Protein AF-A0A2T0MDP0-F1 (afdb_monomer_lite)

Secondary structure (DSSP, 8-state):
--HHHHHHTT-SPPPTTSHHHHHHHHT-----S-------TT-TTPPP-----

Structure (mmCIF, N/CA/C/O backbone):
data_AF-A0A2T0MDP0-F1
#
_entry.id   AF-A0A2T0MDP0-F1
#
loop_
_atom_site.group_PDB
_atom_site.id
_atom_site.type_symbol
_atom_site.label_atom_id
_atom_site.label_alt_id
_atom_site.label_comp_id
_atom_site.label_asym_id
_atom_site.label_entity_id
_atom_site.label_seq_id
_atom_site.pdbx_PDB_ins_code
_atom_site.Cartn_x
_atom_site.Cartn_y
_atom_site.Cartn_z
_atom_site.occupancy
_atom_site.B_iso_or_equiv
_atom_site.auth_seq_id
_atom_site.auth_comp_id
_atom_site.auth_asym_id
_atom_site.auth_atom_id
_atom_site.pdbx_PDB_model_num
ATOM 1 N N . MET A 1 1 ? 22.828 5.775 -6.503 1.00 52.75 1 MET A N 1
ATOM 2 C CA . MET A 1 1 ? 21.645 6.253 -7.256 1.00 52.75 1 MET A CA 1
ATOM 3 C C . MET A 1 1 ? 20.840 5.125 -7.926 1.00 52.75 1 MET A C 1
ATOM 5 O O . MET A 1 1 ? 19.626 5.228 -7.944 1.00 52.75 1 MET A O 1
ATOM 9 N N . LEU A 1 2 ? 21.448 4.029 -8.419 1.00 61.53 2 LEU A N 1
ATOM 10 C CA . LEU A 1 2 ? 20.732 2.943 -9.134 1.00 61.53 2 LEU A CA 1
ATOM 11 C C . LEU A 1 2 ? 20.002 1.911 -8.234 1.00 61.53 2 LEU A C 1
ATOM 13 O O . LEU A 1 2 ? 19.099 1.220 -8.697 1.00 61.53 2 LEU A O 1
ATOM 17 N N . HIS A 1 3 ? 20.377 1.788 -6.957 1.00 63.41 3 HIS A N 1
ATOM 18 C CA . HIS A 1 3 ? 19.895 0.713 -6.075 1.00 63.41 3 HIS A CA 1
ATOM 19 C C . HIS A 1 3 ? 18.385 0.793 -5.768 1.00 63.41 3 HIS A C 1
ATOM 21 O O . HIS A 1 3 ? 17.699 -0.216 -5.868 1.00 63.41 3 HIS A O 1
ATOM 27 N N . TYR A 1 4 ? 17.847 1.992 -5.513 1.00 66.31 4 TYR A N 1
ATOM 28 C CA . TYR A 1 4 ? 16.424 2.192 -5.196 1.00 66.31 4 TYR A CA 1
ATOM 29 C C . TYR A 1 4 ? 15.486 1.771 -6.340 1.00 66.31 4 TYR A C 1
ATOM 31 O O . TYR A 1 4 ? 14.505 1.065 -6.120 1.00 66.31 4 TYR A O 1
ATOM 39 N N . TYR A 1 5 ? 15.818 2.145 -7.580 1.00 71.06 5 TYR A N 1
ATOM 40 C CA . TYR A 1 5 ? 15.018 1.782 -8.754 1.00 71.06 5 TYR A CA 1
ATOM 41 C C . TYR A 1 5 ? 15.071 0.286 -9.054 1.00 71.06 5 TYR A C 1
ATOM 43 O O . TYR A 1 5 ? 14.059 -0.301 -9.419 1.00 71.06 5 TYR A O 1
ATOM 51 N N . ARG A 1 6 ? 16.235 -0.351 -8.871 1.00 76.62 6 ARG A N 1
ATOM 52 C CA . ARG A 1 6 ? 16.357 -1.802 -9.041 1.00 76.62 6 ARG A CA 1
ATOM 53 C C . ARG A 1 6 ? 15.563 -2.553 -7.987 1.00 76.62 6 ARG A C 1
ATOM 55 O O . ARG A 1 6 ? 14.869 -3.490 -8.342 1.00 76.62 6 ARG A O 1
ATOM 62 N N . TRP A 1 7 ? 15.634 -2.122 -6.734 1.00 76.38 7 TRP A N 1
ATOM 63 C CA . TRP A 1 7 ? 14.886 -2.737 -5.646 1.00 76.38 7 TRP A CA 1
ATOM 64 C C . TRP A 1 7 ? 13.365 -2.622 -5.856 1.00 76.38 7 TRP A C 1
ATOM 66 O O . TRP A 1 7 ? 12.674 -3.635 -5.822 1.00 76.38 7 TRP A O 1
ATOM 76 N N . ARG A 1 8 ? 12.848 -1.435 -6.216 1.00 75.19 8 ARG A N 1
ATOM 77 C CA . ARG A 1 8 ? 11.411 -1.240 -6.510 1.00 75.19 8 ARG A CA 1
ATOM 78 C C . ARG A 1 8 ? 10.917 -2.072 -7.704 1.00 75.19 8 ARG A C 1
ATOM 80 O O . ARG A 1 8 ? 9.741 -2.407 -7.770 1.00 75.19 8 ARG A O 1
ATOM 87 N N . LEU A 1 9 ? 11.806 -2.389 -8.645 1.00 79.62 9 LEU A N 1
ATOM 88 C CA . LEU A 1 9 ? 11.530 -3.257 -9.795 1.00 79.62 9 LEU A CA 1
ATOM 89 C C . LEU A 1 9 ? 11.872 -4.736 -9.531 1.00 79.62 9 LEU A C 1
ATOM 91 O O . LEU A 1 9 ? 11.860 -5.530 -10.467 1.00 79.62 9 LEU A O 1
ATOM 95 N N . SER A 1 10 ? 12.226 -5.102 -8.294 1.00 74.31 10 SER A N 1
ATOM 96 C CA . SER A 1 10 ? 12.661 -6.455 -7.907 1.00 74.31 10 SER A CA 1
ATOM 97 C C . SER A 1 10 ? 13.879 -6.979 -8.693 1.00 74.31 10 SER A C 1
ATOM 99 O O . SER A 1 10 ? 14.090 -8.179 -8.821 1.00 74.31 10 SER A O 1
ATOM 101 N N . LEU A 1 11 ? 14.709 -6.078 -9.227 1.00 72.94 11 LEU A N 1
ATOM 102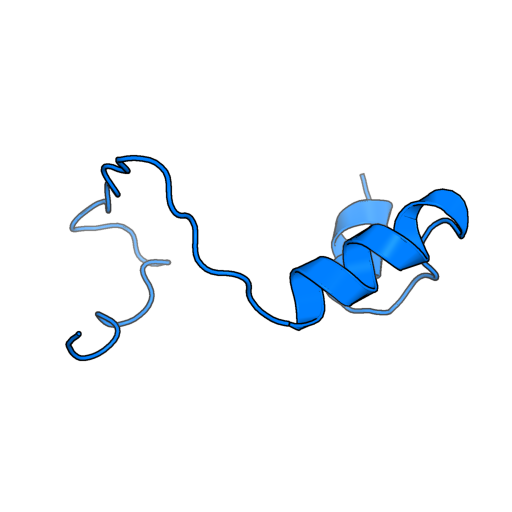 C CA . LEU A 1 11 ? 15.927 -6.363 -10.002 1.00 72.94 11 LEU A CA 1
ATOM 103 C C . LEU A 1 11 ? 17.197 -6.421 -9.138 1.00 72.94 11 LEU A C 1
ATOM 105 O O . LEU A 1 11 ? 18.308 -6.581 -9.655 1.00 72.94 11 LEU A O 1
ATOM 109 N N . ALA A 1 12 ? 17.072 -6.194 -7.839 1.00 74.00 12 ALA A N 1
ATOM 110 C CA . ALA A 1 12 ? 18.136 -6.365 -6.865 1.00 74.00 12 ALA A CA 1
ATOM 111 C C . ALA A 1 12 ? 17.523 -6.907 -5.579 1.00 74.00 12 ALA A C 1
ATOM 113 O O . ALA A 1 12 ? 16.457 -6.435 -5.176 1.00 74.00 12 ALA A O 1
ATOM 114 N N . ASP A 1 13 ? 18.213 -7.852 -4.947 1.00 67.69 13 ASP A N 1
ATOM 115 C CA . ASP A 1 13 ? 17.819 -8.334 -3.631 1.00 67.69 13 ASP A CA 1
ATOM 116 C C . ASP A 1 13 ? 17.834 -7.176 -2.631 1.00 67.69 13 ASP A C 1
ATOM 118 O O . ASP A 1 13 ? 18.752 -6.343 -2.615 1.00 67.69 13 ASP A O 1
ATOM 122 N N . GLY A 1 14 ? 16.782 -7.120 -1.817 1.00 70.12 14 GLY A N 1
ATOM 123 C CA . GLY A 1 14 ? 16.744 -6.259 -0.646 1.00 70.12 14 GLY A CA 1
ATOM 124 C C . GLY A 1 14 ? 17.803 -6.683 0.369 1.00 70.12 14 GLY A C 1
ATOM 125 O O . GLY A 1 14 ? 18.354 -7.785 0.330 1.00 70.12 14 GLY A O 1
ATOM 126 N N . GLU A 1 15 ? 18.116 -5.80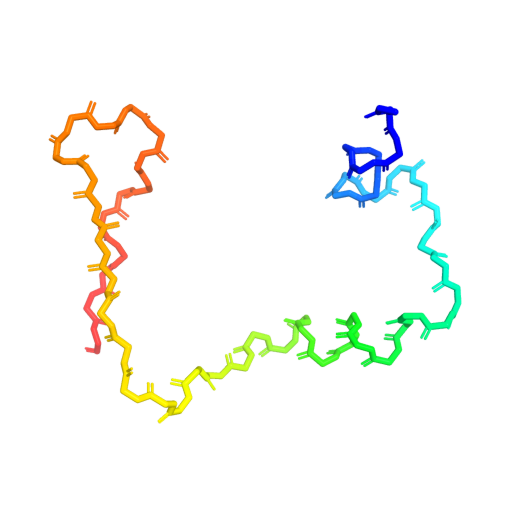1 1.310 1.00 77.88 15 GLU A N 1
ATOM 127 C CA . GLU A 1 15 ? 18.987 -6.190 2.411 1.00 77.88 15 GLU A CA 1
ATOM 128 C C . GLU A 1 15 ? 18.200 -7.049 3.409 1.00 77.88 15 GLU A C 1
ATOM 130 O O . GLU A 1 15 ? 17.208 -6.577 3.959 1.00 77.88 15 GLU A O 1
ATOM 135 N N . ARG A 1 16 ? 18.697 -8.253 3.733 1.00 77.25 16 ARG A N 1
ATOM 136 C CA . ARG A 1 16 ? 18.040 -9.223 4.643 1.00 77.25 16 ARG A CA 1
ATOM 137 C C . ARG A 1 16 ? 17.552 -8.663 5.985 1.00 77.25 16 ARG A C 1
ATOM 139 O O . ARG A 1 16 ? 16.682 -9.229 6.636 1.00 77.25 16 ARG A O 1
ATOM 146 N N . ARG A 1 17 ? 18.142 -7.559 6.450 1.00 82.62 17 ARG A N 1
ATOM 147 C CA . ARG A 1 17 ? 17.716 -6.867 7.678 1.00 82.62 17 ARG A CA 1
ATOM 148 C C . ARG A 1 17 ? 16.327 -6.222 7.564 1.00 82.62 17 ARG A C 1
ATOM 150 O O . ARG A 1 17 ? 15.741 -5.901 8.595 1.00 82.62 17 ARG A O 1
ATOM 157 N N . TYR A 1 18 ? 15.821 -6.024 6.347 1.00 86.31 18 TYR A N 1
ATOM 158 C CA . TYR A 1 18 ? 14.542 -5.375 6.072 1.00 86.31 18 TYR A CA 1
ATOM 159 C C . TYR A 1 18 ? 13.421 -6.343 5.675 1.00 86.31 18 TYR A C 1
ATOM 161 O O . TYR A 1 18 ? 12.274 -5.911 5.685 1.00 86.31 18 TYR A O 1
ATOM 169 N N . ASP A 1 19 ? 13.699 -7.634 5.451 1.00 85.50 19 ASP A N 1
ATOM 170 C CA . ASP A 1 19 ? 12.711 -8.643 5.015 1.00 85.50 19 ASP A CA 1
ATOM 171 C C . ASP A 1 19 ? 11.430 -8.631 5.866 1.00 85.50 19 ASP A C 1
ATOM 173 O O . ASP A 1 19 ? 10.320 -8.596 5.345 1.00 85.50 19 ASP A O 1
ATOM 177 N N . ARG A 1 20 ? 11.571 -8.537 7.195 1.00 90.94 20 ARG A N 1
ATOM 178 C CA . ARG A 1 20 ? 10.428 -8.433 8.118 1.00 90.94 20 ARG A CA 1
ATOM 179 C C . ARG A 1 20 ? 9.540 -7.220 7.827 1.00 90.94 20 ARG A C 1
ATOM 181 O O . ARG A 1 20 ? 8.323 -7.291 7.973 1.00 90.94 20 ARG A O 1
ATOM 188 N N . TYR A 1 21 ? 10.141 -6.075 7.519 1.00 90.25 21 TYR A N 1
ATOM 189 C CA . TYR A 1 21 ? 9.388 -4.860 7.221 1.00 90.25 21 TYR A CA 1
ATOM 190 C C . TYR A 1 21 ? 8.768 -4.927 5.828 1.00 90.25 21 TYR A C 1
ATOM 192 O O . TYR A 1 21 ? 7.640 -4.476 5.667 1.00 90.25 21 TYR A O 1
ATOM 200 N N . GLU A 1 22 ? 9.452 -5.545 4.864 1.00 88.62 22 GLU A N 1
ATOM 201 C CA . GLU A 1 22 ? 8.903 -5.820 3.534 1.00 88.62 22 GLU A CA 1
ATOM 202 C C . GLU A 1 22 ? 7.661 -6.710 3.605 1.00 88.62 22 GLU A C 1
ATOM 204 O O . GLU A 1 22 ? 6.638 -6.379 3.013 1.00 88.62 22 GLU A O 1
ATOM 209 N N . GLU A 1 23 ? 7.694 -7.781 4.401 1.00 89.12 23 GLU A N 1
ATOM 210 C CA . GLU A 1 23 ? 6.532 -8.646 4.641 1.00 89.12 23 GLU A CA 1
ATOM 211 C C . GLU A 1 23 ? 5.354 -7.875 5.256 1.00 89.12 23 GLU A C 1
ATOM 213 O O . GLU A 1 23 ? 4.207 -8.031 4.831 1.00 89.12 23 GLU A O 1
ATOM 218 N N . LEU A 1 24 ? 5.626 -6.998 6.230 1.00 92.31 24 LEU A N 1
ATOM 219 C CA . LEU A 1 24 ? 4.599 -6.161 6.855 1.00 92.31 24 LEU A CA 1
ATOM 220 C C . LEU A 1 24 ? 4.016 -5.132 5.880 1.00 92.31 24 LEU A C 1
ATOM 222 O O . LEU A 1 24 ? 2.806 -4.921 5.871 1.00 92.31 24 LEU A O 1
ATOM 226 N N . LEU A 1 25 ? 4.853 -4.486 5.066 1.00 90.88 25 LEU A N 1
ATOM 227 C CA . LEU A 1 25 ? 4.424 -3.487 4.085 1.00 90.88 25 LEU A CA 1
ATOM 228 C C . LEU A 1 25 ? 3.681 -4.125 2.905 1.00 90.88 25 LEU A C 1
ATOM 230 O O . LEU A 1 25 ? 2.715 -3.539 2.412 1.00 90.88 25 LEU A O 1
ATOM 234 N N . ALA A 1 26 ? 4.059 -5.341 2.500 1.00 89.38 26 ALA A N 1
ATOM 235 C CA . ALA A 1 26 ? 3.380 -6.107 1.457 1.00 89.38 26 ALA A CA 1
ATOM 236 C C . ALA A 1 26 ? 1.909 -6.397 1.803 1.00 89.38 26 ALA A C 1
ATOM 238 O O . ALA A 1 26 ? 1.067 -6.457 0.907 1.00 89.38 26 ALA A O 1
ATOM 239 N N . ALA A 1 27 ? 1.572 -6.492 3.094 1.00 92.94 27 ALA A N 1
ATOM 240 C CA . ALA A 1 27 ? 0.195 -6.635 3.571 1.00 92.94 27 ALA A CA 1
ATOM 241 C C . ALA A 1 27 ? -0.656 -5.354 3.435 1.00 92.94 27 ALA A C 1
ATOM 243 O O . ALA A 1 27 ? -1.849 -5.387 3.733 1.00 92.94 27 ALA A O 1
ATOM 244 N N . ARG A 1 28 ? -0.069 -4.233 2.986 1.00 90.06 28 ARG A N 1
ATOM 245 C CA . ARG A 1 28 ? -0.722 -2.919 2.823 1.00 90.06 28 ARG A CA 1
ATOM 246 C C . ARG A 1 28 ? -1.458 -2.474 4.102 1.00 90.06 28 ARG A C 1
ATOM 248 O O . ARG A 1 28 ? -2.672 -2.267 4.073 1.00 90.06 28 ARG A O 1
ATOM 255 N N . PRO A 1 29 ? -0.746 -2.346 5.236 1.00 92.38 29 PRO A N 1
ATOM 256 C CA . PRO A 1 29 ? -1.365 -2.024 6.513 1.00 92.38 29 PRO A CA 1
ATOM 257 C C . PRO A 1 29 ? -2.010 -0.635 6.479 1.00 92.38 29 PRO A C 1
ATOM 259 O O . PRO A 1 29 ? -1.496 0.298 5.860 1.00 92.38 29 PRO A O 1
ATOM 262 N N . VAL A 1 30 ? -3.134 -0.490 7.179 1.00 93.88 30 VAL A N 1
ATOM 263 C CA . VAL A 1 30 ? -3.839 0.791 7.291 1.00 93.88 30 VAL A CA 1
ATOM 264 C C . VAL A 1 30 ? -3.060 1.734 8.205 1.00 93.88 30 VAL A C 1
ATOM 266 O O . VAL A 1 30 ? -2.638 1.357 9.299 1.00 93.88 30 VAL A O 1
ATOM 269 N N . VAL A 1 31 ? -2.909 2.987 7.775 1.00 92.31 31 VAL A N 1
ATOM 270 C CA . VAL A 1 31 ? -2.369 4.065 8.609 1.00 92.31 31 VAL A CA 1
ATOM 271 C C . VAL A 1 31 ? -3.465 4.520 9.574 1.00 92.31 31 VAL A C 1
ATOM 273 O O . VAL A 1 31 ? -4.446 5.130 9.162 1.00 92.31 31 VAL A O 1
ATOM 276 N N . THR A 1 32 ? -3.325 4.193 10.859 1.00 95.44 32 THR A N 1
ATOM 277 C CA . THR A 1 32 ? -4.358 4.444 11.886 1.00 95.44 32 THR A CA 1
ATOM 278 C C . THR A 1 32 ? -4.283 5.830 12.521 1.00 95.44 32 THR A C 1
ATOM 280 O O . THR A 1 32 ? -5.211 6.247 13.213 1.00 95.44 32 THR A O 1
ATOM 283 N N . VAL A 1 33 ? -3.182 6.550 12.312 1.00 95.44 33 VAL A N 1
ATOM 284 C CA . VAL A 1 33 ? -3.015 7.908 12.830 1.00 95.44 33 VAL A CA 1
ATOM 285 C C . VAL A 1 33 ? -3.818 8.909 11.988 1.00 95.44 33 VAL A C 1
ATOM 287 O O . VAL A 1 33 ? -3.938 8.717 10.773 1.00 95.44 33 VAL A O 1
ATOM 290 N N . PRO A 1 34 ? -4.348 9.993 12.587 1.00 95.75 34 PRO A N 1
ATOM 291 C CA . PRO A 1 34 ? -5.018 11.049 11.833 1.00 95.75 34 PRO A CA 1
ATOM 292 C C . PRO A 1 34 ? -4.106 11.586 10.723 1.00 95.75 34 PRO A C 1
ATOM 294 O O . PRO A 1 34 ? -3.035 12.124 11.000 1.00 95.75 34 PRO A O 1
ATOM 297 N N . THR A 1 35 ? -4.523 11.407 9.469 1.00 93.44 35 THR A N 1
ATOM 298 C CA . THR A 1 35 ? -3.697 11.677 8.285 1.00 93.44 35 THR A CA 1
ATOM 299 C C . THR A 1 35 ? -4.439 12.603 7.327 1.00 93.44 35 THR A C 1
ATOM 301 O O . THR A 1 35 ? -5.589 12.344 6.979 1.00 93.44 35 THR A O 1
ATOM 304 N N . ILE A 1 36 ? -3.774 13.672 6.882 1.00 92.75 36 ILE A N 1
ATOM 305 C CA . ILE A 1 36 ? -4.240 14.541 5.794 1.00 92.75 36 ILE A CA 1
ATOM 306 C C . ILE A 1 36 ? -3.431 14.179 4.547 1.00 92.75 36 ILE A C 1
ATOM 308 O O . ILE A 1 36 ? -2.212 14.347 4.540 1.00 92.75 36 ILE A O 1
ATOM 312 N N . ALA A 1 37 ? -4.098 13.684 3.503 1.00 87.00 37 ALA A N 1
ATOM 313 C CA . ALA A 1 37 ? -3.490 13.469 2.192 1.00 87.00 37 ALA A CA 1
ATOM 314 C C . ALA A 1 37 ? -3.683 14.720 1.322 1.00 87.00 37 ALA A C 1
ATOM 316 O O . ALA A 1 37 ? -4.779 15.278 1.276 1.00 87.00 37 ALA A O 1
ATOM 317 N N . LEU A 1 38 ? -2.622 15.163 0.647 1.00 87.19 38 LEU A N 1
ATOM 318 C CA . LEU A 1 38 ? -2.641 16.302 -0.270 1.00 87.19 38 LEU A CA 1
ATOM 319 C C . LEU A 1 38 ? -2.270 15.813 -1.668 1.00 87.19 38 LEU A C 1
ATOM 321 O O . LEU A 1 38 ? -1.265 15.124 -1.823 1.00 87.19 38 LEU A O 1
ATOM 325 N N . ASP A 1 39 ? -3.067 16.196 -2.659 1.00 81.44 39 ASP A N 1
ATOM 326 C CA . ASP A 1 39 ? -2.861 15.868 -4.068 1.00 81.44 39 ASP A CA 1
ATOM 327 C C . ASP A 1 39 ? -2.893 17.152 -4.906 1.00 81.44 39 ASP A C 1
ATOM 329 O O . ASP A 1 39 ? -3.696 18.063 -4.665 1.00 81.44 39 ASP A O 1
ATOM 333 N N . GLY A 1 40 ? -1.973 17.262 -5.859 1.00 83.38 40 GLY A N 1
ATOM 334 C CA . GLY A 1 40 ? -1.878 18.424 -6.726 1.00 83.38 40 GLY A CA 1
ATOM 335 C C . GLY A 1 40 ? -2.884 18.295 -7.859 1.00 83.38 40 GLY A C 1
ATOM 336 O O . GLY A 1 40 ? -2.684 17.492 -8.753 1.00 83.38 40 GLY A O 1
ATOM 337 N N . GLY A 1 41 ? -3.920 19.138 -7.915 1.00 80.44 41 GLY A N 1
ATOM 338 C CA . GLY A 1 41 ? -4.984 19.032 -8.936 1.00 80.44 41 GLY A CA 1
ATOM 339 C C . GLY A 1 41 ? -4.560 19.184 -10.413 1.00 80.44 41 GLY A C 1
ATOM 340 O O . GLY A 1 41 ? -5.417 19.206 -11.292 1.00 80.44 41 GLY A O 1
ATOM 341 N N . ARG A 1 42 ? -3.262 19.344 -10.700 1.00 81.44 42 ARG A N 1
ATOM 342 C CA . ARG A 1 42 ? -2.661 19.328 -12.045 1.00 81.44 42 ARG A CA 1
ATOM 343 C C . ARG A 1 42 ? -1.406 18.449 -12.124 1.00 81.44 42 ARG A C 1
ATOM 345 O O . ARG A 1 42 ? -0.646 18.592 -13.079 1.00 81.44 42 ARG A O 1
ATOM 352 N N . ASP A 1 43 ? -1.149 17.609 -11.126 1.00 78.88 43 ASP A N 1
ATOM 353 C CA . ASP A 1 43 ? -0.030 16.677 -11.169 1.00 78.88 43 ASP A CA 1
ATOM 354 C C . ASP A 1 43 ? -0.338 15.583 -12.214 1.00 78.88 43 ASP A C 1
ATOM 356 O O . ASP A 1 43 ? -1.336 14.870 -12.095 1.00 78.88 43 ASP A O 1
ATOM 360 N N . PRO A 1 44 ? 0.464 15.465 -13.292 1.00 75.81 44 PRO A N 1
ATOM 361 C CA . PRO A 1 44 ? 0.233 14.467 -14.333 1.00 75.81 44 PRO A CA 1
ATOM 362 C C . PRO A 1 44 ? 0.516 13.028 -13.868 1.00 75.81 44 PRO A C 1
ATOM 364 O O . PRO A 1 44 ? 0.252 12.098 -14.629 1.00 75.81 44 PRO A O 1
ATOM 367 N N . PHE A 1 45 ? 1.066 12.838 -12.663 1.00 74.06 45 PHE A N 1
ATOM 368 C CA . PHE A 1 45 ? 1.351 11.536 -12.054 1.00 74.06 45 PHE A CA 1
ATOM 369 C C . PHE A 1 45 ? 0.342 11.134 -10.974 1.00 74.06 45 PHE A C 1
A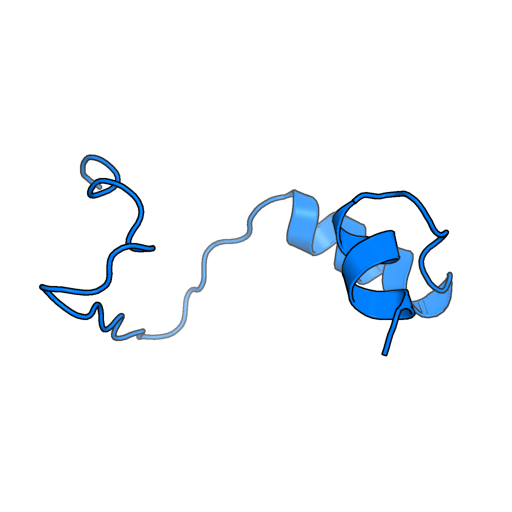TOM 371 O O . PHE A 1 45 ? 0.518 10.090 -10.345 1.00 74.06 45 PHE A O 1
ATOM 378 N N . THR A 1 46 ? -0.706 11.931 -10.762 1.00 68.62 46 THR A N 1
ATOM 379 C CA . THR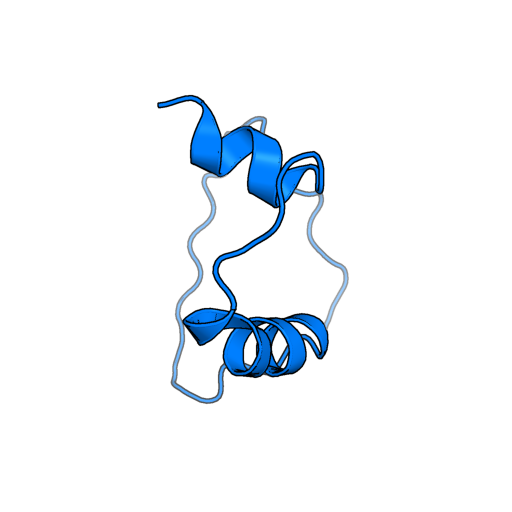 A 1 46 ? -1.822 11.564 -9.892 1.00 68.62 46 THR A CA 1
ATOM 380 C C . THR A 1 46 ? -2.506 10.309 -10.435 1.00 68.62 46 THR A C 1
ATOM 382 O O . THR A 1 46 ? -2.987 10.286 -11.572 1.00 68.62 46 THR A O 1
ATOM 385 N N . ASP A 1 47 ? -2.562 9.258 -9.613 1.00 65.50 47 ASP A N 1
ATOM 386 C CA . ASP A 1 47 ? -3.395 8.089 -9.892 1.00 65.50 47 ASP A CA 1
ATOM 387 C C . ASP A 1 47 ? -4.863 8.536 -10.038 1.00 65.50 47 ASP A C 1
ATOM 389 O O . ASP A 1 47 ? -5.312 9.405 -9.284 1.00 65.50 47 ASP A O 1
ATOM 393 N N . PRO A 1 48 ? -5.654 7.958 -10.966 1.00 58.53 48 PRO A N 1
ATOM 394 C CA . PRO A 1 48 ? -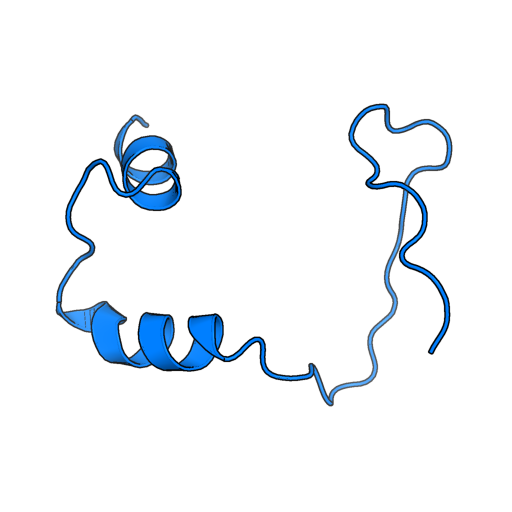7.083 8.245 -11.030 1.00 58.53 48 PRO A CA 1
ATOM 395 C C . PRO A 1 48 ? -7.692 8.037 -9.637 1.00 58.53 48 PRO A C 1
ATOM 397 O O . PRO A 1 48 ? -7.319 7.066 -8.971 1.00 58.53 48 PRO A O 1
ATOM 400 N N . PRO A 1 49 ? -8.593 8.929 -9.176 1.00 55.38 49 PRO A N 1
ATOM 401 C CA . PRO A 1 49 ? -9.068 8.917 -7.800 1.00 55.38 49 PRO A CA 1
ATOM 402 C C . PRO A 1 49 ? -9.544 7.512 -7.448 1.00 55.38 49 PRO A C 1
ATOM 404 O O . PRO A 1 49 ? -10.498 7.001 -8.042 1.00 55.38 49 PRO A O 1
ATOM 407 N N . ALA A 1 50 ? -8.829 6.876 -6.517 1.00 55.12 50 ALA A N 1
ATOM 408 C CA . ALA A 1 50 ? -9.161 5.549 -6.039 1.00 55.12 50 ALA A CA 1
ATOM 409 C C . ALA A 1 50 ? -10.597 5.606 -5.516 1.00 55.12 50 ALA A C 1
ATOM 411 O O . ALA A 1 50 ? -10.917 6.377 -4.608 1.00 55.12 50 ALA A O 1
ATOM 412 N N . GLY A 1 51 ? -11.482 4.854 -6.168 1.00 48.47 51 GLY A N 1
ATOM 413 C CA . GLY A 1 51 ? -12.885 4.797 -5.809 1.00 48.47 51 GLY A CA 1
ATOM 414 C C . GLY A 1 51 ? -13.045 4.499 -4.321 1.00 48.47 51 GLY A C 1
ATOM 415 O O . GLY A 1 51 ? -12.599 3.458 -3.861 1.00 48.47 51 GLY A O 1
ATOM 416 N N . ARG A 1 52 ? -13.683 5.454 -3.634 1.00 40.78 52 ARG A N 1
ATOM 417 C CA . ARG A 1 52 ? -14.639 5.320 -2.525 1.00 40.78 52 ARG A CA 1
ATOM 418 C C . ARG A 1 52 ? -14.275 4.340 -1.391 1.00 40.78 52 ARG A C 1
ATOM 420 O O . ARG A 1 52 ? -14.231 3.134 -1.597 1.00 40.78 52 ARG A O 1
ATOM 427 N N . PHE A 1 53 ? -14.140 4.912 -0.189 1.00 47.25 53 PHE A N 1
ATOM 428 C CA . PHE A 1 53 ? -14.224 4.230 1.112 1.00 47.25 53 PHE A CA 1
ATOM 429 C C . PHE A 1 53 ? -15.354 3.196 1.185 1.00 47.25 53 PHE A C 1
ATOM 431 O O . PHE A 1 53 ? -16.462 3.507 0.678 1.00 47.25 53 PHE A O 1
#

pLDDT: mea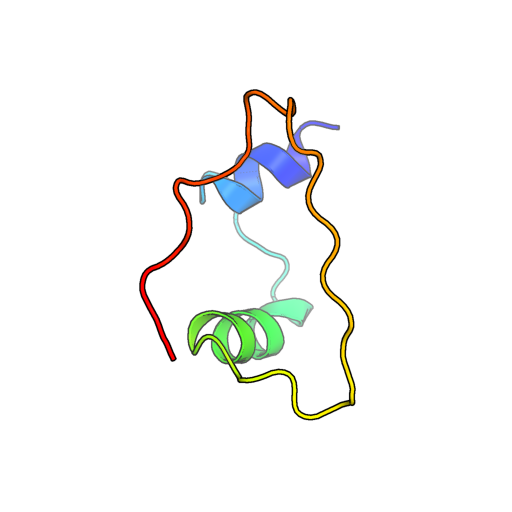n 77.86, std 13.92, range [40.78, 95.75]

Organism: NCBI:txid1291556

Radius of gyration: 15.35 Å; chains: 1; bounding box: 36×29×27 Å

InterPro domains:
  IPR029058 Alpha/Beta hydrolase fold [G3DSA:3.40.50.1820] (1-53)

Foldseek 3Di:
DVPVVCVVVVNDDDDPVCVVVVVVVVVVDDDPDDDDDDDDPPPPPDDDPDDDD

Sequence (53 aa):
MLHYYRWRLSLADGERRYDRYEELLAARPVVTVPTIALDGGRDPFTDPPAGRF